Protein AF-A0A821M726-F1 (afdb_monomer)

pLDDT: mean 70.14, std 11.64, range [41.47, 87.81]

Mean predicted aligned error: 13.81 Å

Sequence (96 aa):
IHENCRKFRLFNETLANTEIMSSVEVPTINFDPVQANSTSPHGQYTMFHQAYKQLHSLVHELSRSKYDRLQRAQYLGMYSIDQDGPYRDSISCICD

Foldseek 3Di:
DVVVVVVVVVVVVVVVVVVPDPPPPAAEQEDEVVQADPPPPVCCSHLVNSRCVSCVVCVVVVVPDPCPDDYFYYYPPDDDPDRVVRVVVSVVSVVD

Secondary structure (DSSP, 8-state):
-HHHHHHHHHHHHHHHHHT--------EEEE-TTT--TT-TTSTTSHHHHHHHHHHHTHHHHTTSS-SS--EEEETT---S-SHHHHHHHHHHHH-

Structure (mmCIF, N/CA/C/O backbone):
data_AF-A0A821M726-F1
#
_entry.id   AF-A0A821M726-F1
#
loop_
_atom_site.group_PDB
_atom_site.id
_atom_site.type_symbol
_atom_site.label_atom_id
_atom_site.label_alt_id
_atom_site.label_comp_id
_atom_site.label_asym_id
_a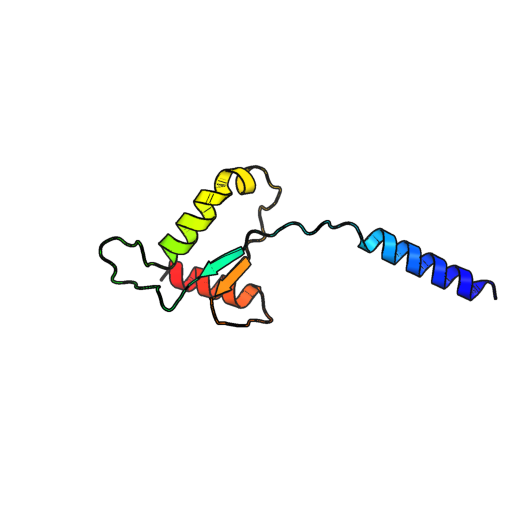tom_site.label_entity_id
_atom_site.label_seq_id
_atom_site.pdbx_PDB_ins_code
_atom_site.Cartn_x
_atom_site.Cartn_y
_atom_site.Cartn_z
_atom_site.occupancy
_atom_site.B_iso_or_equiv
_atom_site.auth_seq_id
_atom_site.auth_comp_id
_atom_site.auth_asym_id
_atom_site.auth_atom_id
_atom_site.pdbx_PDB_model_num
ATOM 1 N N . ILE A 1 1 ? -46.186 -16.232 24.805 1.00 53.44 1 ILE A N 1
ATOM 2 C CA . ILE A 1 1 ? -46.020 -14.755 24.708 1.00 53.44 1 ILE A CA 1
ATOM 3 C C . ILE A 1 1 ? -44.724 -14.290 25.391 1.00 53.44 1 ILE A C 1
ATOM 5 O O . ILE A 1 1 ? -43.936 -13.620 24.740 1.00 53.44 1 ILE A O 1
ATOM 9 N N . HIS A 1 2 ? -44.422 -14.716 26.627 1.00 54.12 2 HIS A N 1
ATOM 10 C CA . HIS A 1 2 ? -43.211 -14.299 27.365 1.00 54.12 2 HIS A CA 1
ATOM 11 C C . HIS A 1 2 ? -41.849 -14.652 26.729 1.00 54.12 2 HIS A C 1
ATOM 13 O O . HIS A 1 2 ? -40.885 -13.908 26.902 1.00 54.12 2 HIS A O 1
ATOM 19 N N . GLU A 1 3 ? -41.742 -15.751 25.980 1.00 52.44 3 GLU A N 1
ATOM 20 C CA . GLU A 1 3 ? -40.460 -16.196 25.410 1.00 52.44 3 GLU A CA 1
ATOM 21 C C . GLU A 1 3 ? -39.987 -15.328 24.229 1.00 52.44 3 GLU A C 1
ATOM 23 O O . GLU A 1 3 ? -38.794 -15.051 24.091 1.00 52.44 3 GLU A O 1
ATOM 28 N N . ASN A 1 4 ? -40.927 -14.817 23.428 1.00 55.44 4 ASN A N 1
ATOM 29 C CA . ASN A 1 4 ? -40.620 -13.930 22.304 1.00 55.44 4 ASN A CA 1
ATOM 30 C C . ASN A 1 4 ? -40.105 -12.569 22.785 1.00 55.44 4 ASN A C 1
ATOM 32 O O . ASN A 1 4 ? -39.177 -12.030 22.190 1.00 55.44 4 ASN A O 1
ATOM 36 N N . CYS A 1 5 ? -40.615 -12.060 23.912 1.00 63.97 5 CYS A N 1
ATOM 37 C CA . CYS A 1 5 ? -40.104 -10.834 24.527 1.00 63.97 5 CYS A CA 1
ATOM 38 C C . CYS A 1 5 ? -38.652 -10.988 24.998 1.00 63.97 5 CYS A C 1
ATOM 40 O O . CYS A 1 5 ? -37.865 -10.058 24.858 1.00 63.97 5 CYS A O 1
ATOM 42 N N . ARG A 1 6 ? -38.271 -12.167 25.513 1.00 68.56 6 ARG A N 1
ATOM 43 C CA . ARG A 1 6 ? -36.891 -12.436 25.943 1.00 68.56 6 ARG A CA 1
ATOM 44 C C . ARG A 1 6 ? -35.931 -12.521 24.757 1.00 68.56 6 ARG A C 1
ATOM 46 O O . ARG A 1 6 ? -34.849 -11.951 24.832 1.00 68.56 6 ARG A O 1
ATOM 53 N N . LYS A 1 7 ? -36.329 -13.186 23.665 1.00 64.12 7 LYS A N 1
ATOM 54 C CA . LYS A 1 7 ? -35.529 -13.265 22.427 1.00 64.12 7 LYS A CA 1
ATOM 55 C C . LYS A 1 7 ? -35.342 -11.888 21.788 1.00 64.12 7 LYS A C 1
ATOM 57 O O . LYS A 1 7 ? -34.231 -11.553 21.404 1.00 64.12 7 LYS A O 1
ATOM 62 N N . PHE A 1 8 ? -36.393 -11.069 21.756 1.00 70.31 8 PHE A N 1
ATOM 63 C CA . PHE A 1 8 ? -36.326 -9.706 21.223 1.00 70.31 8 PHE A CA 1
ATOM 64 C C . PHE A 1 8 ? -35.448 -8.788 22.084 1.00 70.31 8 PHE A C 1
ATOM 66 O O . PHE A 1 8 ? -34.681 -7.985 21.562 1.00 70.31 8 PHE A O 1
ATOM 73 N N . ARG A 1 9 ? -35.506 -8.947 23.414 1.00 74.31 9 ARG A N 1
ATOM 74 C CA . ARG A 1 9 ? -34.643 -8.201 24.335 1.00 74.31 9 ARG A CA 1
ATOM 75 C C . ARG A 1 9 ? -33.176 -8.597 24.187 1.00 74.31 9 ARG A C 1
ATOM 77 O O . ARG A 1 9 ? -32.342 -7.715 24.072 1.00 74.31 9 ARG A O 1
ATOM 84 N N . LEU A 1 10 ? -32.887 -9.898 24.108 1.00 69.88 10 LEU A N 1
ATOM 85 C CA . LEU A 1 10 ? -31.538 -10.408 23.840 1.00 69.88 10 LEU A CA 1
ATOM 86 C C . LEU A 1 10 ? -31.009 -9.924 22.489 1.00 69.88 10 LEU A C 1
ATOM 88 O O . LEU A 1 10 ? -29.854 -9.534 22.415 1.00 69.88 10 LEU A O 1
ATOM 92 N N . PHE A 1 11 ? -31.852 -9.898 21.451 1.00 73.06 11 PHE A N 1
ATOM 93 C CA . PHE A 1 11 ? -31.483 -9.386 20.132 1.00 73.06 11 PHE A CA 1
ATOM 94 C C . PHE A 1 11 ? -31.120 -7.897 20.179 1.00 73.06 11 PHE A C 1
ATOM 96 O O . PHE A 1 11 ? -30.069 -7.524 19.668 1.00 73.06 11 PHE A O 1
ATOM 103 N N . ASN A 1 12 ? -31.929 -7.068 20.846 1.00 69.50 12 ASN A N 1
ATOM 104 C CA . ASN A 1 12 ? -31.646 -5.640 21.018 1.00 69.50 12 ASN A CA 1
ATOM 105 C C . ASN A 1 12 ? -30.427 -5.388 21.912 1.00 69.50 12 ASN A C 1
ATOM 107 O O . ASN A 1 12 ? -29.660 -4.471 21.642 1.00 69.50 12 ASN A O 1
ATOM 111 N N . GLU A 1 13 ? -30.224 -6.207 22.946 1.00 68.19 13 GLU A N 1
ATOM 112 C CA . GLU A 1 13 ? -29.020 -6.178 23.778 1.00 68.19 13 GLU A CA 1
ATOM 113 C C . GLU A 1 13 ? -27.780 -6.554 22.950 1.00 68.19 13 GLU A C 1
ATOM 115 O O . GLU A 1 13 ? -26.764 -5.878 23.067 1.00 68.19 13 GLU A O 1
ATOM 120 N N . THR A 1 14 ? -27.837 -7.555 22.058 1.00 59.19 14 THR A N 1
ATOM 121 C CA . THR A 1 14 ? -26.731 -7.807 21.119 1.00 59.19 14 THR A CA 1
ATOM 122 C C . THR A 1 14 ? -26.556 -6.671 20.131 1.00 59.19 14 THR A C 1
ATOM 124 O O . THR A 1 14 ? -25.420 -6.268 19.952 1.00 59.19 14 THR A O 1
ATOM 127 N N . LEU A 1 15 ? -27.633 -6.127 19.549 1.00 60.06 15 LEU A N 1
ATOM 128 C CA . LEU A 1 15 ? -27.560 -5.062 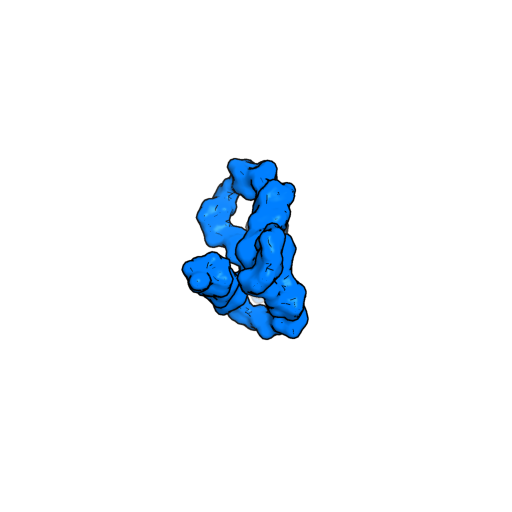18.547 1.00 60.06 15 LEU A CA 1
ATOM 129 C C . LEU A 1 15 ? -26.890 -3.807 19.125 1.00 60.06 15 LEU A C 1
ATOM 131 O O . LEU A 1 15 ? -25.927 -3.307 18.549 1.00 60.06 15 LEU A O 1
ATOM 135 N N . ALA A 1 16 ? -27.330 -3.380 20.312 1.00 57.12 16 ALA A N 1
ATOM 136 C CA . ALA A 1 16 ? -26.767 -2.246 21.040 1.00 57.12 16 ALA A CA 1
ATOM 137 C C . ALA A 1 16 ? -25.320 -2.499 21.503 1.00 57.12 16 ALA A C 1
ATOM 139 O O . ALA A 1 16 ? -24.511 -1.577 21.529 1.00 57.12 16 ALA A O 1
ATOM 140 N N . ASN A 1 17 ? -24.965 -3.749 21.824 1.00 54.88 17 ASN A N 1
ATOM 141 C CA . ASN A 1 17 ? -23.586 -4.119 22.154 1.00 54.88 17 ASN A CA 1
ATOM 142 C C . ASN A 1 17 ? -22.689 -4.287 20.910 1.00 54.88 17 ASN A C 1
ATOM 144 O O . ASN A 1 17 ? -21.473 -4.150 21.023 1.00 54.88 17 ASN A O 1
ATOM 148 N N . THR A 1 18 ? -23.252 -4.548 19.724 1.00 50.69 18 THR A N 1
ATOM 149 C CA . THR A 1 18 ? -22.519 -4.538 18.442 1.00 50.69 18 THR A CA 1
ATOM 150 C C . THR A 1 18 ? -22.286 -3.138 17.881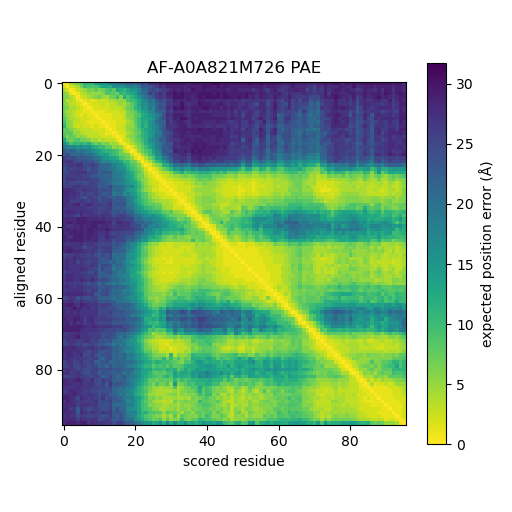 1.00 50.69 18 THR A C 1
ATOM 152 O O . THR A 1 18 ? -21.479 -2.994 16.968 1.00 50.69 18 THR A O 1
ATOM 155 N N . GLU A 1 19 ? -22.909 -2.097 18.437 1.00 50.50 19 GLU A N 1
ATOM 156 C CA . GLU A 1 19 ? -22.677 -0.706 18.016 1.00 50.50 19 GLU A CA 1
ATOM 157 C C . GLU A 1 19 ? -21.416 -0.065 18.627 1.00 50.50 19 GLU A C 1
ATOM 159 O O . GLU A 1 19 ? -21.163 1.122 18.434 1.00 50.50 19 GLU A O 1
ATOM 164 N N . ILE A 1 20 ? -20.558 -0.835 19.306 1.00 49.81 20 ILE A N 1
ATOM 165 C CA . ILE A 1 20 ? -19.287 -0.329 19.842 1.00 49.81 20 ILE A CA 1
ATOM 166 C C . ILE A 1 20 ? -18.105 -1.073 19.225 1.00 49.81 20 ILE A C 1
ATOM 168 O O . ILE A 1 20 ? -17.367 -1.790 19.887 1.00 49.81 20 ILE A O 1
ATOM 172 N N . MET A 1 21 ? -17.873 -0.813 17.945 1.00 41.47 21 MET A N 1
ATOM 173 C CA . MET A 1 21 ? -16.576 -0.290 17.530 1.00 41.47 21 MET A CA 1
ATOM 174 C C . MET A 1 21 ? -16.866 0.773 16.480 1.00 41.47 21 MET A C 1
ATOM 176 O O . MET A 1 21 ? -16.940 0.473 15.292 1.00 41.47 21 MET A O 1
ATOM 180 N N . SER A 1 22 ? -17.057 2.015 16.949 1.00 43.78 22 SER A N 1
ATOM 181 C CA . SER A 1 22 ? -16.770 3.223 16.167 1.00 43.78 22 SER A CA 1
ATOM 182 C C . SER A 1 22 ? -15.635 2.883 15.222 1.00 43.78 22 SER A C 1
ATOM 184 O O . SER A 1 22 ? -14.570 2.509 15.719 1.00 43.78 22 SER A O 1
ATOM 186 N N . SER A 1 23 ? -15.913 2.904 13.917 1.00 49.53 23 SER A N 1
ATOM 187 C CA . SER A 1 23 ? -14.998 2.503 12.857 1.00 49.53 23 SER A CA 1
ATOM 188 C C . SER A 1 23 ? -13.618 3.044 13.177 1.00 49.53 23 SER A C 1
ATOM 190 O O . SER A 1 23 ? -13.338 4.230 13.014 1.00 49.53 23 SER A O 1
ATOM 192 N N . VAL A 1 24 ? -12.774 2.180 13.722 1.00 52.19 24 VAL A N 1
ATOM 193 C CA . VAL A 1 24 ? -11.366 2.474 13.837 1.00 52.19 24 VAL A CA 1
ATOM 194 C C . VAL A 1 24 ? -10.925 2.551 12.389 1.00 52.19 24 VAL A C 1
ATOM 196 O O . VAL A 1 24 ? -10.939 1.533 11.695 1.00 52.19 24 VAL A O 1
ATOM 199 N N . GLU A 1 25 ? -10.663 3.761 11.903 1.00 60.34 25 GLU A N 1
ATOM 200 C CA . GLU A 1 25 ? -10.096 3.950 10.578 1.00 60.34 25 GLU A CA 1
ATOM 201 C C . GLU A 1 25 ? -8.734 3.269 10.586 1.00 60.34 25 GLU A C 1
ATOM 203 O O . GLU A 1 25 ? -7.749 3.768 11.126 1.00 60.34 25 GLU A O 1
ATOM 208 N N . VAL A 1 26 ? -8.717 2.046 10.063 1.00 69.06 26 VAL A N 1
ATOM 209 C CA . VAL A 1 26 ? -7.487 1.308 9.849 1.00 69.06 26 VAL A CA 1
ATOM 210 C C . VAL A 1 26 ? -6.762 2.029 8.716 1.00 69.06 26 VAL A C 1
ATOM 212 O O . VAL A 1 26 ? -7.316 2.102 7.611 1.00 69.06 26 VAL A O 1
ATOM 215 N N . PRO A 1 27 ? -5.552 2.562 8.958 1.00 73.62 27 PRO A N 1
ATOM 216 C CA . PRO A 1 27 ? -4.813 3.274 7.934 1.00 73.62 27 PRO A CA 1
ATOM 217 C C . PRO A 1 27 ? -4.600 2.336 6.746 1.00 73.62 27 PRO A C 1
ATOM 219 O O . PRO A 1 27 ? -4.084 1.221 6.877 1.00 73.62 27 PRO A O 1
ATOM 222 N N . THR A 1 28 ? -5.087 2.783 5.593 1.00 80.12 28 THR A N 1
ATOM 223 C CA . THR A 1 28 ? -5.045 2.029 4.344 1.00 80.12 28 THR A CA 1
ATOM 224 C C . THR A 1 28 ? -4.026 2.684 3.430 1.00 80.12 28 THR A C 1
ATOM 226 O O . THR A 1 28 ? -4.148 3.864 3.104 1.00 80.12 28 THR A O 1
ATOM 229 N N . ILE A 1 29 ? -3.011 1.921 3.040 1.00 84.62 29 ILE A N 1
ATOM 230 C CA . ILE A 1 29 ? -2.009 2.340 2.067 1.00 84.62 29 ILE A CA 1
ATOM 231 C C . ILE A 1 29 ? -2.537 2.004 0.678 1.00 84.62 29 ILE A C 1
ATOM 233 O O . ILE A 1 29 ? -2.874 0.854 0.392 1.00 84.62 29 ILE A O 1
ATOM 237 N N . ASN A 1 30 ? -2.590 3.012 -0.184 1.00 86.25 30 ASN A N 1
ATOM 238 C CA . ASN A 1 30 ? -3.001 2.851 -1.568 1.00 86.25 30 ASN A CA 1
ATOM 239 C C . ASN A 1 30 ? -1.779 2.746 -2.475 1.00 86.25 30 ASN A C 1
ATOM 241 O O . ASN A 1 30 ? -0.862 3.563 -2.391 1.00 86.25 30 ASN A O 1
ATOM 245 N N . PHE A 1 31 ? -1.796 1.772 -3.367 1.00 85.94 31 PHE A N 1
ATOM 246 C CA . PHE A 1 31 ? -0.753 1.528 -4.343 1.00 85.94 31 PHE A CA 1
ATOM 247 C C . PHE A 1 31 ? -1.293 1.752 -5.750 1.00 85.94 31 PHE A C 1
ATOM 249 O O . PHE A 1 31 ? -2.305 1.172 -6.138 1.00 85.94 31 PHE A O 1
ATOM 256 N N . ASP A 1 32 ? -0.609 2.583 -6.526 1.00 86.69 32 ASP A N 1
ATOM 257 C CA . ASP A 1 32 ? -0.833 2.740 -7.958 1.00 86.69 32 ASP A CA 1
ATOM 258 C C . ASP A 1 32 ? 0.238 1.937 -8.713 1.00 86.69 32 ASP A C 1
ATOM 260 O O . ASP A 1 32 ? 1.367 2.422 -8.865 1.00 86.69 32 ASP A O 1
ATOM 264 N N . PRO A 1 33 ? -0.081 0.713 -9.174 1.00 77.25 33 PRO A N 1
ATOM 265 C CA . PRO A 1 33 ? 0.878 -0.123 -9.884 1.00 77.25 33 PRO A CA 1
ATOM 266 C C . PRO A 1 33 ? 1.171 0.390 -11.302 1.00 77.25 33 PRO A C 1
ATOM 268 O O . PRO A 1 33 ? 2.187 0.016 -11.874 1.00 77.25 33 PRO A O 1
ATOM 271 N N . VAL A 1 34 ? 0.317 1.248 -11.876 1.00 80.19 34 VAL A N 1
ATOM 272 C CA . VAL A 1 34 ? 0.517 1.819 -13.219 1.00 80.19 34 VAL A CA 1
ATOM 273 C C . VAL A 1 34 ? 1.539 2.948 -13.166 1.00 80.19 34 VAL A C 1
ATOM 275 O O . VAL A 1 34 ? 2.381 3.074 -14.053 1.00 80.19 34 VAL A O 1
ATOM 278 N N . GLN A 1 35 ? 1.481 3.763 -12.113 1.00 77.81 35 GLN A N 1
ATOM 279 C CA . GLN A 1 35 ? 2.502 4.775 -11.858 1.00 77.81 35 GLN A CA 1
ATOM 280 C C . GLN A 1 35 ? 3.768 4.189 -11.236 1.00 77.81 35 GLN A C 1
ATOM 282 O O . GLN A 1 35 ? 4.805 4.851 -11.260 1.00 77.81 35 GLN A O 1
ATOM 287 N N . ALA A 1 36 ? 3.706 2.975 -10.684 1.00 75.62 36 ALA A N 1
ATOM 288 C CA . ALA A 1 36 ? 4.860 2.328 -10.091 1.00 75.62 36 ALA A CA 1
ATOM 289 C C . ALA A 1 36 ? 5.922 1.985 -11.153 1.00 75.62 36 ALA A C 1
ATOM 291 O O . ALA A 1 36 ? 5.693 1.175 -12.047 1.00 75.62 36 ALA A O 1
ATOM 292 N N . ASN A 1 37 ? 7.115 2.570 -11.042 1.00 72.94 37 ASN A N 1
ATOM 293 C CA . ASN A 1 37 ? 8.258 2.284 -11.901 1.00 72.94 37 ASN A CA 1
ATOM 294 C C . ASN A 1 37 ? 9.525 2.043 -11.065 1.00 72.94 37 ASN A C 1
ATOM 296 O O . ASN A 1 37 ? 10.036 2.952 -10.403 1.00 72.94 37 ASN A O 1
ATOM 300 N N . SER A 1 38 ? 10.062 0.822 -11.154 1.00 64.38 38 SER A N 1
ATOM 301 C CA . SER A 1 38 ? 11.300 0.384 -10.493 1.00 64.38 38 SER A CA 1
ATOM 302 C C . SER A 1 38 ? 12.567 1.056 -11.037 1.00 64.38 38 SER A C 1
ATOM 304 O O . SER A 1 38 ? 13.603 1.039 -10.383 1.00 64.38 38 SER A O 1
ATOM 306 N N . THR A 1 39 ? 12.488 1.696 -12.206 1.00 65.69 39 THR A N 1
ATOM 307 C CA . THR A 1 39 ? 13.620 2.357 -12.882 1.00 65.69 39 THR A CA 1
ATOM 308 C C . THR A 1 39 ? 13.650 3.877 -12.700 1.00 65.69 39 THR A C 1
ATOM 310 O O . THR A 1 39 ? 14.481 4.556 -13.302 1.00 65.69 39 THR A O 1
ATOM 313 N N . SER A 1 40 ? 12.756 4.441 -11.875 1.00 65.81 40 SER A N 1
ATOM 314 C CA . SER A 1 40 ? 12.719 5.889 -11.641 1.00 65.81 40 SER A CA 1
ATOM 315 C C . SER A 1 40 ? 14.028 6.377 -10.992 1.00 65.81 40 SER A C 1
ATOM 317 O O . SER A 1 40 ? 14.343 5.948 -9.879 1.00 65.81 40 SER A O 1
ATOM 319 N N . PRO A 1 41 ? 14.761 7.328 -11.609 1.00 61.50 41 PRO A N 1
ATOM 320 C CA . PRO A 1 41 ? 16.074 7.784 -11.134 1.00 61.50 41 PRO A CA 1
ATOM 321 C C . PRO A 1 41 ? 16.031 8.494 -9.773 1.00 61.50 41 PRO A C 1
ATOM 323 O O . PRO A 1 41 ? 17.068 8.718 -9.153 1.00 61.50 41 PRO A O 1
ATOM 326 N N . HIS A 1 42 ? 14.837 8.849 -9.292 1.00 62.91 42 HIS A N 1
ATOM 327 C CA . HIS A 1 42 ? 14.636 9.511 -8.003 1.00 62.91 42 HIS A CA 1
ATOM 328 C C . HIS A 1 42 ? 13.812 8.677 -7.018 1.00 62.91 42 HIS A C 1
ATOM 330 O O . HIS A 1 42 ? 13.454 9.177 -5.954 1.00 62.91 42 HIS A O 1
ATOM 336 N N . GLY A 1 43 ? 13.446 7.440 -7.373 1.00 64.81 43 GLY A N 1
ATOM 337 C CA . GLY A 1 43 ? 12.637 6.557 -6.527 1.00 64.81 43 GLY A CA 1
ATOM 338 C C . GLY A 1 43 ? 11.205 7.042 -6.256 1.00 64.81 43 GLY A C 1
ATOM 339 O O . GLY A 1 43 ? 10.427 6.299 -5.670 1.00 64.81 43 GLY A O 1
ATOM 340 N N . GLN A 1 44 ? 10.825 8.244 -6.713 1.00 67.25 44 GLN A N 1
ATOM 341 C CA . GLN A 1 44 ? 9.544 8.918 -6.433 1.00 67.25 44 GLN A CA 1
ATOM 342 C C . GLN A 1 44 ? 8.313 8.160 -6.941 1.00 67.25 44 GLN A C 1
ATOM 344 O O . GLN A 1 44 ? 7.200 8.391 -6.481 1.00 67.25 44 GLN A O 1
ATOM 349 N N . TYR A 1 45 ? 8.522 7.238 -7.874 1.00 74.38 45 TYR A N 1
ATOM 350 C CA . TYR A 1 45 ? 7.475 6.424 -8.472 1.00 74.38 45 TYR A CA 1
ATOM 351 C C . TYR A 1 45 ? 7.599 4.956 -8.064 1.00 74.38 45 TYR A C 1
ATOM 353 O O . TYR A 1 45 ? 7.080 4.096 -8.745 1.00 74.38 45 TYR A O 1
ATOM 361 N N . THR A 1 46 ? 8.299 4.623 -6.981 1.00 83.62 46 THR A N 1
ATOM 362 C CA . THR A 1 46 ? 8.366 3.232 -6.498 1.00 83.62 46 THR A CA 1
ATOM 363 C C . THR A 1 46 ? 7.207 2.921 -5.556 1.00 83.62 46 THR A C 1
ATOM 365 O O . THR A 1 46 ? 6.708 3.807 -4.859 1.00 83.62 46 THR A O 1
ATOM 368 N N . MET A 1 47 ? 6.824 1.645 -5.475 1.00 82.44 47 MET A N 1
ATOM 369 C CA . MET A 1 47 ? 5.886 1.147 -4.458 1.00 82.44 47 MET A CA 1
ATOM 370 C C . MET A 1 47 ? 6.359 1.509 -3.042 1.00 82.44 47 MET A C 1
ATOM 372 O O . MET A 1 47 ? 5.567 1.955 -2.213 1.00 82.44 47 MET A O 1
ATOM 376 N N . PHE A 1 48 ? 7.673 1.434 -2.801 1.00 84.12 48 PHE A N 1
ATOM 377 C CA . PHE A 1 48 ? 8.293 1.889 -1.559 1.00 84.12 48 PHE A CA 1
ATOM 378 C C . PHE A 1 48 ? 8.028 3.373 -1.281 1.00 84.12 48 PHE A C 1
ATOM 380 O O . PHE A 1 48 ? 7.588 3.723 -0.189 1.00 84.12 48 PHE A O 1
ATOM 387 N N . HIS A 1 49 ? 8.253 4.260 -2.254 1.00 84.50 49 HIS A N 1
ATOM 388 C CA . HIS A 1 49 ? 8.019 5.691 -2.062 1.00 84.50 49 HIS A CA 1
ATOM 389 C C . HIS A 1 49 ? 6.540 6.014 -1.829 1.00 84.50 49 HIS A C 1
ATOM 391 O O . HIS A 1 49 ? 6.225 6.860 -0.989 1.00 84.50 49 HIS A O 1
ATOM 397 N N . GLN A 1 50 ? 5.631 5.323 -2.526 1.00 87.25 50 GLN A N 1
ATOM 398 C CA . GLN A 1 50 ? 4.191 5.466 -2.310 1.00 87.25 50 GL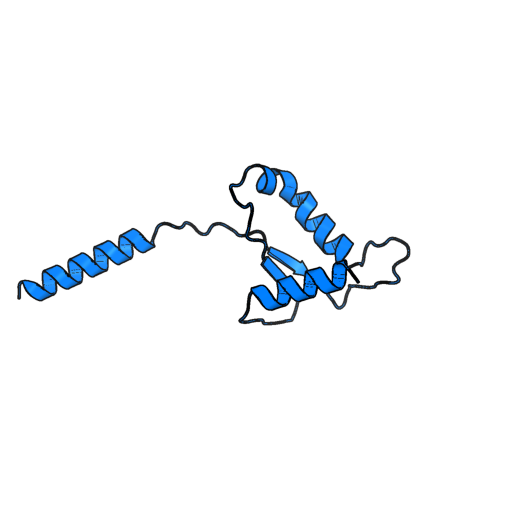N A CA 1
ATOM 399 C C . GLN A 1 50 ? 3.797 5.075 -0.876 1.00 87.25 50 GLN A C 1
ATOM 401 O O . GLN A 1 50 ? 3.074 5.832 -0.222 1.00 87.25 50 GLN A O 1
ATOM 406 N N . ALA A 1 51 ? 4.316 3.954 -0.359 1.00 85.81 51 ALA A N 1
ATOM 407 C CA . ALA A 1 51 ? 4.103 3.532 1.026 1.00 85.81 51 ALA A CA 1
ATOM 408 C C . ALA A 1 51 ? 4.740 4.506 2.029 1.00 85.81 51 ALA A C 1
ATOM 410 O O . ALA A 1 51 ? 4.074 4.958 2.960 1.00 85.81 51 ALA A O 1
ATOM 411 N N . TYR A 1 52 ? 6.003 4.888 1.809 1.00 85.62 52 TYR A N 1
ATOM 412 C CA . TYR A 1 52 ? 6.747 5.810 2.668 1.00 85.62 52 TYR A CA 1
ATOM 413 C C . TYR A 1 52 ? 6.019 7.144 2.827 1.00 85.62 52 TYR A C 1
ATOM 415 O O . TYR A 1 52 ? 5.814 7.602 3.947 1.00 85.62 52 TYR A O 1
ATOM 423 N N . LYS A 1 53 ? 5.583 7.759 1.723 1.00 87.81 53 LYS A N 1
ATOM 424 C CA . LYS A 1 53 ? 4.904 9.059 1.747 1.00 87.81 53 LYS A CA 1
ATOM 425 C C . LYS A 1 53 ? 3.604 9.008 2.553 1.00 87.81 53 LYS A C 1
ATOM 427 O O . LYS A 1 53 ? 3.350 9.908 3.352 1.00 87.81 53 LYS A O 1
ATOM 432 N N . GLN A 1 54 ? 2.805 7.957 2.361 1.00 87.25 54 GLN A N 1
ATOM 433 C CA . GLN A 1 54 ? 1.533 7.776 3.066 1.00 87.25 54 GLN A CA 1
ATOM 434 C C . GLN A 1 54 ? 1.759 7.496 4.556 1.00 87.25 54 GLN A C 1
ATOM 436 O O . GLN A 1 54 ? 1.215 8.206 5.398 1.00 87.25 54 GLN A O 1
ATOM 441 N N . LEU A 1 55 ? 2.640 6.555 4.900 1.00 81.56 55 LEU A N 1
ATOM 442 C CA . LEU A 1 55 ? 2.955 6.228 6.293 1.00 81.56 55 LEU A CA 1
ATOM 443 C C . LEU A 1 55 ? 3.590 7.401 7.044 1.00 81.56 55 LEU A C 1
ATOM 445 O O . LEU A 1 55 ? 3.218 7.683 8.181 1.00 81.56 55 LEU A O 1
ATOM 449 N N . HIS A 1 56 ? 4.513 8.120 6.405 1.00 82.62 56 HIS A N 1
ATOM 450 C CA . HIS A 1 56 ? 5.172 9.273 7.008 1.00 82.62 56 HIS A CA 1
ATOM 451 C C . HIS A 1 56 ? 4.185 10.417 7.272 1.00 82.62 56 HIS A C 1
ATOM 453 O O . HIS A 1 56 ? 4.300 11.102 8.286 1.00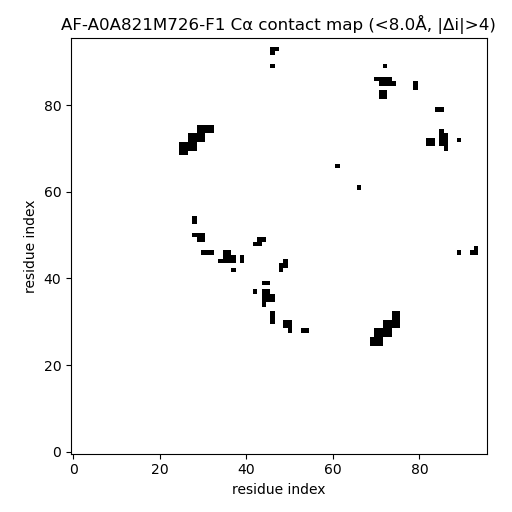 82.62 56 HIS A O 1
ATOM 459 N N . SER A 1 57 ? 3.186 10.618 6.404 1.00 82.94 57 SER A N 1
ATOM 460 C CA . SER A 1 57 ? 2.131 11.613 6.648 1.00 82.94 57 SER A CA 1
ATOM 461 C C . SER A 1 57 ? 1.237 11.266 7.845 1.00 82.94 57 SER A C 1
ATOM 463 O O . SER A 1 57 ? 0.707 12.166 8.489 1.00 82.94 57 SER A O 1
ATOM 465 N N . LEU A 1 58 ? 1.146 9.978 8.194 1.00 76.00 58 LEU A N 1
ATOM 466 C CA . LEU A 1 58 ? 0.310 9.448 9.274 1.00 76.00 58 LEU A CA 1
ATOM 467 C C . LEU A 1 58 ? 1.106 9.134 10.553 1.00 76.00 58 LEU A C 1
ATOM 469 O O . LEU A 1 58 ? 0.558 8.591 11.510 1.00 76.00 58 LEU A O 1
ATOM 473 N N . VAL A 1 59 ? 2.400 9.473 10.618 1.00 75.62 59 VAL A N 1
ATOM 474 C CA . VAL A 1 59 ? 3.299 9.036 11.705 1.00 75.62 59 VAL A CA 1
ATOM 475 C C . VAL A 1 59 ? 2.828 9.486 13.096 1.00 75.62 59 VAL A C 1
ATOM 477 O O . VAL A 1 59 ? 2.960 8.757 14.083 1.00 75.62 59 VAL A O 1
ATOM 480 N N . HIS A 1 60 ? 2.226 10.673 13.186 1.00 68.88 60 HIS A N 1
ATOM 481 C CA . HIS A 1 60 ? 1.708 11.226 14.439 1.00 68.88 60 HIS A CA 1
ATOM 482 C C . HIS A 1 60 ? 0.443 10.514 14.935 1.00 68.88 60 HIS A C 1
ATOM 484 O O . HIS A 1 60 ? 0.201 10.466 16.141 1.00 68.88 60 HIS A O 1
ATOM 490 N N . GLU A 1 61 ? -0.335 9.941 14.021 1.00 67.25 61 GLU A N 1
ATOM 491 C CA . GLU A 1 61 ? -1.555 9.189 14.317 1.00 67.25 61 GLU A CA 1
ATOM 492 C C . GLU A 1 61 ? -1.219 7.727 14.632 1.00 67.25 61 GLU A C 1
ATOM 494 O O . GLU A 1 61 ? -1.687 7.173 15.627 1.00 67.25 61 GLU A O 1
ATOM 499 N N . LEU A 1 62 ? -0.304 7.140 13.853 1.00 65.06 62 LEU A N 1
ATOM 500 C CA . LEU A 1 62 ? 0.198 5.779 14.035 1.00 65.06 62 LEU A CA 1
ATOM 501 C C . LEU A 1 62 ? 0.903 5.601 15.386 1.00 65.06 62 LEU A C 1
ATOM 503 O O . LEU A 1 62 ? 0.591 4.662 16.117 1.00 65.06 62 LEU A O 1
ATOM 507 N N . SER A 1 63 ? 1.794 6.529 15.756 1.00 62.44 63 SER A N 1
ATOM 508 C CA . SER A 1 63 ? 2.596 6.459 16.994 1.00 62.44 63 SER A CA 1
ATOM 509 C C . SER A 1 63 ? 1.785 6.540 18.291 1.00 62.44 63 SER A C 1
ATOM 511 O O . SER A 1 63 ? 2.269 6.133 19.345 1.00 62.44 63 SER A O 1
ATOM 513 N N . ARG A 1 64 ? 0.559 7.073 18.238 1.00 56.38 64 ARG A N 1
ATOM 514 C CA . ARG A 1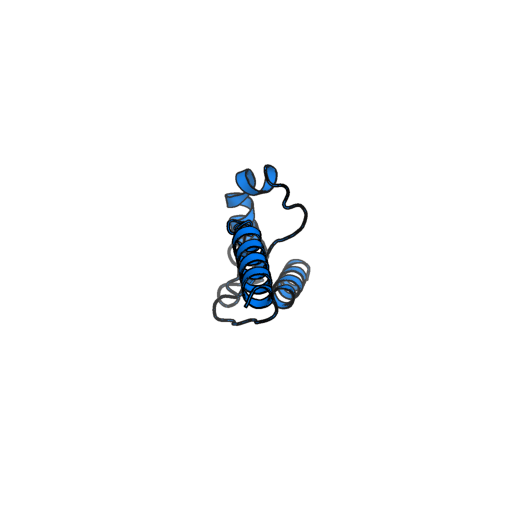 64 ? -0.323 7.231 19.408 1.00 56.38 64 ARG A CA 1
ATOM 515 C C . ARG A 1 64 ? -1.355 6.123 19.541 1.00 56.38 64 ARG A C 1
ATOM 517 O O . ARG A 1 64 ? -2.080 6.068 20.534 1.00 56.38 64 ARG A O 1
ATOM 524 N N . SER A 1 65 ? -1.439 5.260 18.543 1.00 55.62 65 SER A N 1
ATOM 525 C CA . SER A 1 65 ? -2.464 4.242 18.479 1.00 55.62 65 SER A CA 1
ATOM 526 C C . SER A 1 65 ? -1.999 2.911 19.069 1.00 55.62 65 SER A C 1
ATOM 528 O O . SER A 1 65 ? -0.840 2.527 18.952 1.00 55.62 65 SER A O 1
ATOM 530 N N . LYS A 1 66 ? -2.934 2.147 19.643 1.00 53.47 66 LYS A N 1
ATOM 531 C CA . LYS A 1 66 ? -2.743 0.723 19.983 1.00 53.47 66 LYS A CA 1
ATOM 532 C C . LYS A 1 66 ? -2.587 -0.175 18.733 1.00 53.47 66 LYS A C 1
ATOM 534 O O . LYS A 1 66 ? -2.666 -1.396 18.863 1.00 53.47 66 LYS A O 1
ATOM 539 N N . TYR A 1 67 ? -2.419 0.383 17.527 1.00 54.22 67 TYR A N 1
ATOM 540 C CA . TYR A 1 67 ? -2.417 -0.356 16.260 1.00 54.22 67 TYR A CA 1
ATOM 541 C C . TYR A 1 67 ? -1.053 -0.960 15.931 1.00 54.22 67 TYR A C 1
ATOM 543 O O . TYR A 1 67 ? -0.557 -0.814 14.819 1.00 54.22 67 TYR A O 1
ATOM 551 N N . ASP A 1 68 ? -0.508 -1.753 16.852 1.00 51.88 68 ASP A N 1
ATOM 552 C CA . ASP A 1 68 ? 0.665 -2.599 16.597 1.00 51.88 68 ASP A CA 1
ATOM 553 C C . ASP A 1 68 ? 0.484 -3.540 15.378 1.00 51.88 68 ASP A C 1
ATOM 555 O O . ASP A 1 68 ? 1.438 -4.218 15.005 1.00 51.88 68 ASP A O 1
ATOM 559 N N . ARG A 1 69 ? -0.728 -3.703 14.800 1.00 53.94 69 ARG A N 1
ATOM 560 C CA . ARG A 1 69 ? -1.045 -4.922 14.025 1.00 53.94 69 ARG A CA 1
ATOM 561 C C . ARG A 1 69 ? -1.954 -4.853 12.801 1.00 53.94 69 ARG A C 1
ATOM 563 O O . ARG A 1 69 ? -2.109 -5.896 12.180 1.00 53.94 69 ARG A O 1
ATOM 570 N N . LEU A 1 70 ? -2.569 -3.736 12.417 1.00 57.22 70 LEU A N 1
ATOM 571 C CA . LEU A 1 70 ? -3.464 -3.759 11.247 1.00 57.22 70 LEU A CA 1
ATOM 572 C C . LEU A 1 70 ? -3.162 -2.582 10.328 1.00 57.22 70 LEU A C 1
ATOM 574 O O . LEU A 1 70 ? -3.577 -1.460 10.585 1.00 57.22 70 LEU A O 1
ATOM 578 N N . GLN A 1 71 ? -2.414 -2.861 9.264 1.00 66.75 71 GLN A N 1
ATOM 579 C CA . GLN A 1 71 ? -2.297 -1.994 8.097 1.00 66.75 71 GLN A CA 1
ATOM 580 C C . GLN A 1 71 ? -3.044 -2.677 6.957 1.00 66.75 71 GLN A C 1
ATOM 582 O O . GLN A 1 71 ? -2.922 -3.888 6.780 1.00 66.75 71 GLN A O 1
ATOM 587 N N . ARG A 1 72 ? -3.835 -1.916 6.201 1.00 76.12 72 ARG A N 1
ATOM 588 C CA . ARG A 1 72 ? -4.483 -2.420 4.985 1.00 76.12 72 ARG A CA 1
ATOM 589 C C . ARG A 1 72 ? -3.728 -1.924 3.767 1.00 76.12 72 ARG A C 1
ATOM 591 O O . ARG A 1 72 ? -3.247 -0.794 3.762 1.00 76.12 72 ARG A O 1
ATOM 598 N N . ALA A 1 73 ? -3.664 -2.754 2.737 1.00 78.25 73 ALA A N 1
ATOM 599 C CA . ALA A 1 73 ? -3.153 -2.373 1.431 1.00 78.25 73 ALA A CA 1
ATOM 600 C C . ALA A 1 73 ? -4.281 -2.456 0.403 1.00 78.25 73 ALA A C 1
ATOM 602 O O . ALA A 1 73 ? -5.102 -3.372 0.444 1.00 78.25 73 ALA A O 1
ATOM 603 N N . GLN A 1 74 ? -4.320 -1.503 -0.521 1.00 84.56 74 GLN A N 1
ATOM 604 C CA . GLN A 1 74 ? -5.244 -1.503 -1.649 1.00 84.56 74 GLN A CA 1
ATOM 605 C C . GLN A 1 74 ? -4.504 -1.096 -2.916 1.00 84.56 74 GLN A C 1
ATOM 607 O O . GLN A 1 74 ? -3.704 -0.167 -2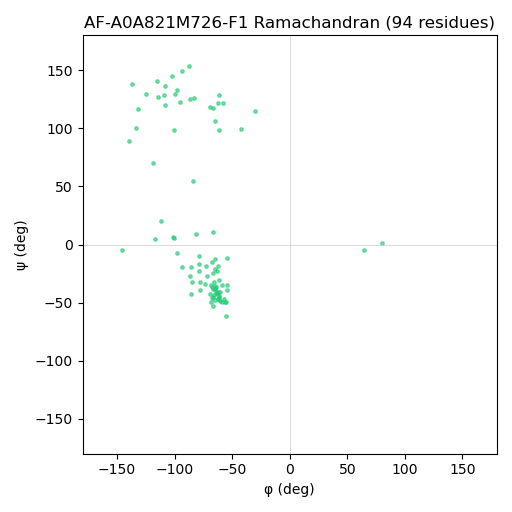.891 1.00 84.56 74 GLN A O 1
ATOM 612 N N . TYR A 1 75 ? -4.787 -1.772 -4.026 1.00 79.12 75 TYR A N 1
ATOM 613 C CA . TYR A 1 75 ? -4.274 -1.397 -5.341 1.00 79.12 75 TYR A CA 1
ATOM 614 C C . TYR A 1 75 ? -5.352 -0.631 -6.106 1.00 79.12 75 TYR A C 1
ATOM 616 O O . TYR A 1 75 ? -6.493 -1.088 -6.212 1.00 79.12 75 TYR A O 1
ATOM 624 N N . LEU A 1 76 ? -5.005 0.534 -6.651 1.00 81.38 76 LEU A N 1
ATOM 625 C CA . LEU A 1 76 ? -5.937 1.345 -7.425 1.00 81.38 76 LEU A CA 1
ATOM 626 C C . LEU A 1 76 ? -6.415 0.570 -8.658 1.00 81.38 76 LEU A C 1
ATOM 628 O O . LEU A 1 76 ? -5.620 0.042 -9.431 1.00 81.38 76 LEU A O 1
ATOM 632 N N . GLY A 1 77 ? -7.735 0.503 -8.835 1.00 75.69 77 GLY A N 1
ATOM 633 C CA . GLY A 1 77 ? -8.358 -0.225 -9.943 1.00 75.69 77 GLY A CA 1
ATOM 634 C C . GLY A 1 77 ? -8.455 -1.742 -9.749 1.00 75.69 77 GLY A C 1
ATOM 635 O O . GLY A 1 77 ? -8.987 -2.416 -10.628 1.00 75.69 77 GLY A O 1
ATOM 636 N N . MET A 1 78 ? -8.010 -2.289 -8.611 1.00 75.94 78 MET A N 1
ATOM 637 C CA . MET A 1 78 ? -8.174 -3.706 -8.281 1.00 75.94 78 MET A CA 1
ATOM 638 C C . MET A 1 78 ? -9.192 -3.888 -7.156 1.00 75.94 78 MET A C 1
ATOM 640 O O . MET A 1 78 ? -9.091 -3.280 -6.093 1.00 75.94 78 MET A O 1
ATOM 644 N N . TYR A 1 79 ? -10.169 -4.767 -7.380 1.00 73.75 79 TYR A N 1
ATOM 645 C CA . TYR A 1 79 ? -11.091 -5.203 -6.337 1.00 73.75 79 TYR A CA 1
ATOM 646 C C . TYR A 1 79 ? -10.587 -6.509 -5.723 1.00 73.75 79 TYR A C 1
ATOM 648 O O . TYR A 1 79 ? -10.418 -7.499 -6.434 1.00 73.75 79 TYR A O 1
ATOM 656 N N . SER A 1 80 ? -10.376 -6.516 -4.407 1.00 68.69 80 SER A N 1
ATOM 657 C CA . SER A 1 80 ? -10.052 -7.725 -3.651 1.00 68.69 80 SER A CA 1
ATOM 658 C C . SER A 1 80 ? -11.042 -7.918 -2.510 1.00 68.69 80 SER A C 1
ATOM 660 O O . SER A 1 80 ? -11.281 -7.008 -1.715 1.00 68.69 80 SER A O 1
ATOM 662 N N . ILE A 1 81 ? -11.606 -9.124 -2.432 1.00 71.56 81 ILE A N 1
ATOM 663 C CA . ILE A 1 81 ? -12.457 -9.560 -1.317 1.00 71.56 81 ILE A CA 1
ATOM 664 C C . ILE A 1 81 ? -11.576 -9.930 -0.110 1.00 71.56 81 ILE A C 1
ATOM 666 O O . ILE A 1 81 ? -11.968 -9.705 1.033 1.00 71.56 81 ILE A O 1
ATOM 670 N N . ASP A 1 82 ? -10.368 -10.445 -0.370 1.00 73.94 82 ASP A N 1
ATOM 671 C CA . ASP A 1 82 ? -9.339 -10.719 0.637 1.00 73.94 82 ASP A CA 1
ATOM 672 C C . ASP A 1 82 ? -8.544 -9.437 0.941 1.00 73.94 82 ASP A C 1
ATOM 674 O O . ASP A 1 82 ? -8.026 -8.788 0.030 1.00 73.94 82 ASP A O 1
ATOM 678 N N . GLN A 1 83 ? -8.451 -9.062 2.215 1.00 65.50 83 GLN A N 1
ATOM 679 C CA . GLN A 1 83 ? -7.666 -7.903 2.655 1.00 65.50 83 GLN A CA 1
ATOM 680 C C . GLN A 1 83 ? -6.189 -8.257 2.894 1.00 65.50 83 GLN A C 1
ATOM 682 O O . GLN A 1 83 ? -5.346 -7.361 2.862 1.00 65.50 83 GLN A O 1
ATOM 687 N N . ASP A 1 84 ? -5.858 -9.539 3.080 1.00 71.94 84 ASP A N 1
ATOM 688 C CA . ASP A 1 84 ? -4.487 -9.978 3.351 1.00 71.94 84 ASP A CA 1
ATOM 689 C C . ASP A 1 84 ? -3.685 -10.210 2.061 1.00 71.94 84 ASP A C 1
ATOM 691 O O . ASP A 1 84 ? -2.462 -10.074 2.065 1.00 71.94 84 ASP A O 1
ATOM 695 N N . GLY A 1 85 ? -4.351 -10.542 0.950 1.00 78.81 85 GLY A N 1
ATOM 696 C CA . GLY A 1 85 ? -3.735 -10.703 -0.374 1.00 78.81 85 GLY A CA 1
ATOM 697 C C . GLY A 1 85 ? -2.965 -9.460 -0.827 1.00 78.81 85 GLY A C 1
ATOM 698 O O . GLY A 1 85 ? -1.741 -9.525 -0.931 1.00 78.81 85 GLY A O 1
ATOM 699 N N . PRO A 1 86 ? -3.637 -8.304 -0.986 1.00 80.25 86 PRO A N 1
ATOM 700 C CA . PRO A 1 86 ? -2.981 -7.048 -1.341 1.00 80.25 86 PRO A CA 1
ATOM 701 C C . PRO A 1 86 ? -1.844 -6.657 -0.392 1.00 80.25 86 PRO A C 1
ATOM 703 O O . PRO A 1 86 ? -0.847 -6.082 -0.820 1.00 80.25 86 PRO A O 1
ATOM 706 N N . TYR A 1 87 ? -1.979 -6.967 0.902 1.00 80.25 87 TYR A N 1
ATOM 707 C CA . TYR A 1 87 ? -0.938 -6.679 1.882 1.00 80.25 87 TYR A CA 1
ATOM 708 C C . TYR A 1 87 ? 0.316 -7.517 1.625 1.00 80.25 87 TYR A C 1
ATOM 710 O O . TYR A 1 87 ? 1.396 -6.950 1.470 1.00 80.25 87 TYR A O 1
ATOM 718 N N . ARG A 1 88 ? 0.181 -8.845 1.512 1.00 80.44 88 ARG A N 1
ATOM 719 C CA . ARG A 1 88 ? 1.312 -9.742 1.219 1.00 80.44 88 ARG A CA 1
ATOM 720 C C . ARG A 1 88 ? 2.013 -9.356 -0.081 1.00 80.44 88 ARG A C 1
ATOM 722 O O . ARG A 1 88 ? 3.231 -9.211 -0.076 1.00 80.44 88 ARG A O 1
ATOM 729 N N . ASP A 1 89 ? 1.242 -9.117 -1.138 1.00 80.25 89 ASP A N 1
ATOM 730 C CA . ASP A 1 89 ? 1.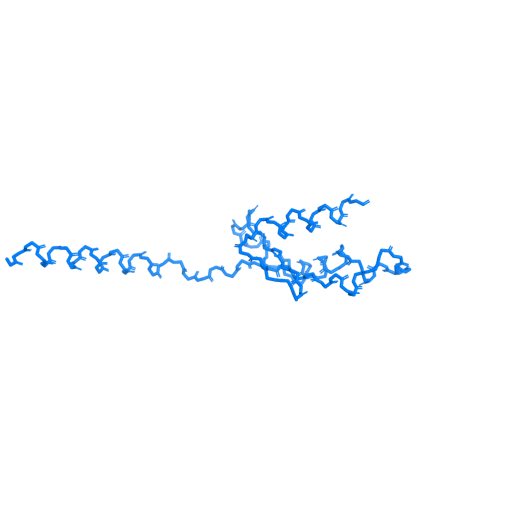777 -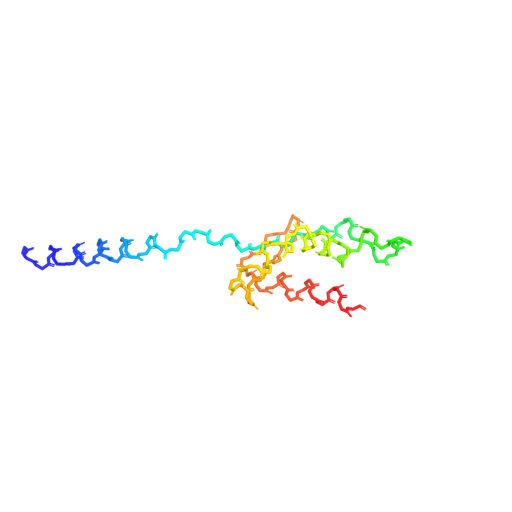8.751 -2.450 1.00 80.25 89 ASP A CA 1
ATOM 731 C C . ASP A 1 89 ? 2.543 -7.424 -2.383 1.00 80.25 89 ASP A C 1
ATOM 733 O O . ASP A 1 89 ? 3.637 -7.306 -2.934 1.00 80.25 89 ASP A O 1
ATOM 737 N N . SER A 1 90 ? 2.025 -6.441 -1.637 1.00 78.75 90 SER A N 1
ATOM 738 C CA . SER A 1 90 ? 2.700 -5.152 -1.473 1.00 78.75 90 SER A CA 1
ATOM 739 C C . SER A 1 90 ? 4.036 -5.267 -0.742 1.00 78.75 90 SER A C 1
ATOM 741 O O . SER A 1 90 ? 4.994 -4.599 -1.127 1.00 78.75 90 SER A O 1
ATOM 743 N N . ILE A 1 91 ? 4.127 -6.136 0.271 1.00 79.75 91 ILE A N 1
ATOM 744 C CA . ILE A 1 91 ? 5.375 -6.393 0.993 1.00 79.75 91 ILE A CA 1
ATOM 745 C C . ILE A 1 91 ? 6.380 -7.092 0.079 1.00 79.75 91 ILE A C 1
ATOM 747 O O . ILE A 1 91 ? 7.522 -6.647 0.008 1.00 79.75 91 ILE A O 1
ATOM 751 N N . SER A 1 92 ? 5.957 -8.117 -0.667 1.00 81.81 92 SER A N 1
ATOM 752 C CA . SER A 1 92 ? 6.811 -8.775 -1.662 1.00 81.81 92 SER A CA 1
ATOM 753 C C . SER A 1 92 ? 7.361 -7.772 -2.679 1.00 81.81 92 SER A C 1
ATOM 755 O O . SER A 1 92 ? 8.571 -7.665 -2.822 1.00 81.81 92 SER A O 1
ATOM 757 N N . CYS A 1 93 ? 6.512 -6.928 -3.276 1.00 76.56 93 CYS A N 1
ATOM 758 C CA . CYS A 1 93 ? 6.952 -5.907 -4.234 1.00 76.56 93 CYS A CA 1
ATOM 759 C C . CYS A 1 93 ? 7.886 -4.830 -3.652 1.00 76.56 93 CYS A C 1
ATOM 761 O O . CYS A 1 93 ? 8.555 -4.138 -4.415 1.00 76.56 93 CYS A O 1
ATOM 763 N N . ILE A 1 94 ? 7.869 -4.604 -2.337 1.00 78.31 94 ILE A N 1
ATOM 764 C CA . ILE A 1 94 ? 8.771 -3.653 -1.671 1.00 78.31 94 ILE A CA 1
ATOM 765 C C . ILE A 1 94 ? 10.118 -4.309 -1.334 1.00 78.31 94 ILE A C 1
ATOM 767 O O . ILE A 1 94 ? 11.130 -3.610 -1.284 1.00 78.31 94 ILE A O 1
ATOM 771 N N . CYS A 1 95 ? 10.118 -5.609 -1.038 1.00 75.88 95 CYS A N 1
ATOM 772 C CA . CYS A 1 95 ? 11.293 -6.345 -0.573 1.00 75.88 95 CYS A CA 1
ATOM 773 C C . CYS A 1 95 ? 12.098 -7.032 -1.685 1.00 75.88 95 CYS A C 1
ATOM 775 O O . CYS A 1 95 ? 13.254 -7.373 -1.427 1.00 75.88 95 CYS A O 1
ATOM 777 N N . ASP A 1 96 ? 11.501 -7.245 -2.857 1.00 61.47 96 ASP A N 1
ATOM 778 C CA . ASP A 1 96 ? 12.171 -7.731 -4.073 1.00 61.47 96 ASP A CA 1
ATOM 779 C C . ASP A 1 96 ? 13.058 -6.650 -4.722 1.00 61.47 96 ASP A C 1
ATOM 781 O O . ASP A 1 96 ? 14.170 -7.003 -5.187 1.00 61.47 96 ASP A O 1
#

Radius of gyration: 20.42 Å; Cα contacts (8 Å, |Δi|>4): 72; chains: 1; bounding box: 62×28×41 Å

Solvent-accessible surface area (backbone atoms only — not comparable to full-atom values): 5902 Å² total; per-residue (Å²): 117,74,66,62,56,52,53,52,48,52,51,50,52,49,52,64,62,65,67,72,65,71,80,74,80,60,60,65,45,66,39,54,72,86,67,38,34,94,80,44,95,78,42,77,33,21,66,53,41,45,47,49,56,55,51,62,75,40,44,79,61,56,75,72,46,93,66,89,78,63,74,41,36,43,47,69,97,57,90,67,93,56,63,63,57,46,35,54,51,52,50,50,72,57,72,110